Protein AF-A0A5C9EBM7-F1 (afdb_monomer)

Foldseek 3Di:
DWWKAWPPPRDIDDDPDDDCADPPPRDNVTDIDTPPPPD

Radius of gyration: 9.38 Å; Cα contacts (8 Å, |Δi|>4): 65; chains: 1; bounding box: 19×30×14 Å

Sequence (39 aa):
MPHWKCDKCEAEFDLEDIPEECPECETTDGTFSLVDDSN

Solvent-accessible surface area (backbone atoms only — not comparable to full-atom values): 2608 Å² total; per-residue (Å²): 122,52,34,36,29,32,73,83,81,66,50,74,50,76,40,90,61,86,74,70,53,38,90,89,74,71,38,61,88,55,61,69,43,76,57,72,90,80,123

Mean predicted aligned error: 4.69 Å

Nearest PDB structures (foldseek):
  6htj-assembly1_B  TM=6.587E-01  e=2.185E-01  Saccharolobus solfataricus
  4tpu-assembly1_A  TM=7.191E-01  e=8.599E-01  Methanosarcina acetivorans C2A
  5w5y-asse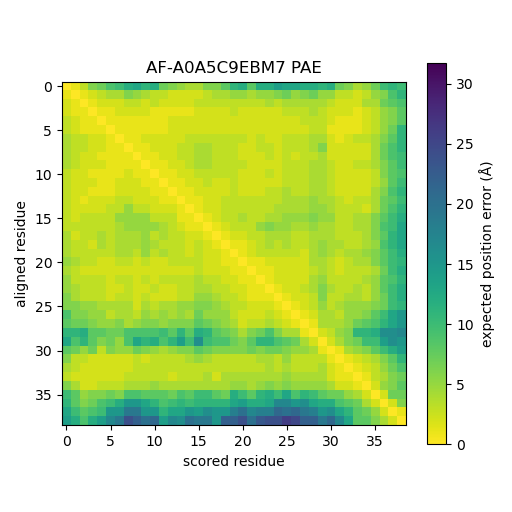mbly1_L  TM=6.525E-01  e=5.446E-01  Saccharomyces cerevisiae S288C
  1b71-assembly1_A  TM=7.762E-01  e=1.547E+00  Nitratidesulfovibrio vulgaris str. Hildenborough
  5xon-assembly1_L  TM=7.134E-01  e=9.179E-01  Komagataella phaffii GS115

pLDDT: mean 84.73, std 10.34, range [47.34, 91.94]

Structure (mmCIF, N/CA/C/O backbone):
data_AF-A0A5C9EBM7-F1
#
_entry.id   AF-A0A5C9EBM7-F1
#
loop_
_atom_site.group_PDB
_atom_site.id
_atom_site.type_symbol
_ato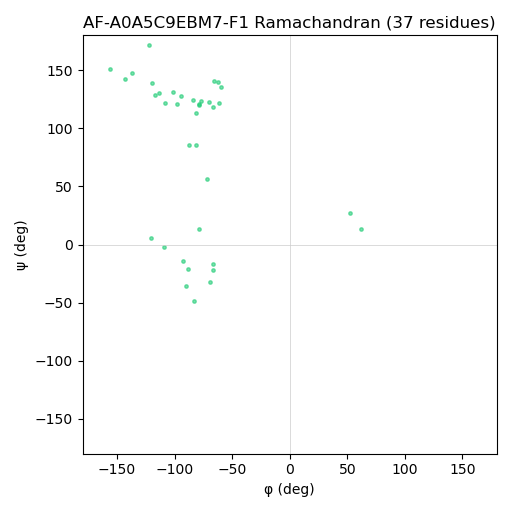m_site.label_atom_id
_atom_site.label_alt_id
_atom_site.label_comp_id
_atom_site.label_asym_id
_atom_site.label_entity_id
_atom_site.label_seq_id
_atom_site.pdbx_PDB_ins_code
_atom_site.Cartn_x
_atom_site.Cartn_y
_atom_site.Cartn_z
_atom_site.occupancy
_atom_site.B_iso_or_equiv
_atom_site.auth_seq_id
_atom_site.auth_comp_id
_atom_site.auth_asym_id
_atom_site.auth_atom_id
_atom_site.pdbx_PDB_model_num
ATOM 1 N N . MET A 1 1 ? 9.293 -8.045 -0.084 1.00 75.75 1 MET A N 1
ATOM 2 C CA . MET A 1 1 ? 8.670 -6.713 -0.171 1.00 75.75 1 MET A CA 1
ATOM 3 C C . MET A 1 1 ? 7.194 -6.904 0.116 1.00 75.75 1 MET A C 1
ATOM 5 O O . MET A 1 1 ? 6.659 -7.871 -0.415 1.00 75.75 1 MET A O 1
ATOM 9 N N . PRO A 1 2 ? 6.591 -6.111 1.016 1.00 86.44 2 PRO A N 1
ATOM 10 C CA . PRO A 1 2 ? 5.151 -6.143 1.227 1.00 86.44 2 PRO A CA 1
ATOM 11 C C . PRO A 1 2 ? 4.412 -5.742 -0.052 1.00 86.44 2 PRO A C 1
ATOM 13 O O . PRO A 1 2 ? 4.833 -4.828 -0.764 1.00 86.44 2 PRO A O 1
ATOM 16 N N . HIS A 1 3 ? 3.320 -6.446 -0.325 1.00 91.88 3 HIS A N 1
ATOM 17 C CA . HIS A 1 3 ? 2.450 -6.172 -1.455 1.00 91.88 3 HIS A CA 1
ATOM 18 C C . HIS A 1 3 ? 1.218 -5.416 -0.962 1.00 91.88 3 HIS A C 1
ATOM 20 O O . HIS A 1 3 ? 0.593 -5.805 0.027 1.00 91.88 3 HIS A O 1
ATOM 26 N N . TRP A 1 4 ? 0.875 -4.325 -1.634 1.00 91.12 4 TRP A N 1
ATOM 27 C CA . TRP A 1 4 ? -0.218 -3.440 -1.257 1.00 91.12 4 TRP A CA 1
ATOM 28 C C . TRP A 1 4 ? -1.254 -3.377 -2.369 1.00 91.12 4 TRP A C 1
ATOM 30 O O . TRP A 1 4 ? -0.914 -3.269 -3.545 1.00 91.12 4 TRP A O 1
ATOM 40 N N . LYS A 1 5 ? -2.529 -3.383 -1.982 1.00 91.94 5 LYS A N 1
ATOM 41 C CA . LYS A 1 5 ? -3.663 -3.130 -2.870 1.00 91.94 5 LYS A CA 1
ATOM 42 C C . LYS A 1 5 ? -4.352 -1.830 -2.474 1.00 91.94 5 LYS A C 1
ATOM 44 O O . LYS A 1 5 ? -4.691 -1.626 -1.309 1.00 91.94 5 LYS A O 1
ATOM 49 N N . CYS A 1 6 ? -4.592 -0.951 -3.442 1.00 91.88 6 CYS A N 1
ATOM 50 C CA . CYS A 1 6 ? -5.435 0.223 -3.248 1.00 91.88 6 CYS A CA 1
ATOM 51 C C . CYS A 1 6 ? -6.912 -0.179 -3.317 1.00 91.88 6 CYS A C 1
ATOM 53 O O . CYS A 1 6 ? -7.377 -0.616 -4.364 1.00 91.88 6 CYS A O 1
ATOM 55 N N . ASP A 1 7 ? -7.690 0.036 -2.256 1.00 89.62 7 ASP A N 1
ATOM 56 C CA . ASP A 1 7 ? -9.121 -0.311 -2.248 1.00 89.62 7 ASP A CA 1
ATOM 57 C C . ASP A 1 7 ? -9.979 0.532 -3.215 1.00 89.62 7 ASP A C 1
ATOM 59 O O . ASP A 1 7 ? -11.101 0.155 -3.546 1.00 89.62 7 ASP A O 1
ATOM 63 N N . LYS A 1 8 ? -9.472 1.676 -3.697 1.00 89.81 8 LYS A N 1
ATOM 64 C CA . LYS A 1 8 ? -10.232 2.588 -4.570 1.00 89.81 8 LYS A CA 1
ATOM 65 C C . LYS A 1 8 ? -10.208 2.185 -6.041 1.00 89.81 8 LYS A C 1
ATOM 67 O O . LYS A 1 8 ? -11.244 2.219 -6.699 1.00 89.81 8 LYS A O 1
ATOM 72 N N . CYS A 1 9 ? -9.023 1.894 -6.571 1.00 91.12 9 CYS A N 1
ATOM 73 C CA . CYS A 1 9 ? -8.833 1.512 -7.973 1.00 91.12 9 CYS A CA 1
ATOM 74 C C . CYS A 1 9 ? -8.461 0.038 -8.143 1.00 91.12 9 CYS A C 1
ATOM 76 O O . CYS A 1 9 ? -8.288 -0.409 -9.271 1.00 91.12 9 CYS A O 1
ATOM 78 N N . GLU A 1 10 ? -8.316 -0.693 -7.036 1.00 91.12 10 GLU A N 1
ATOM 79 C CA . GLU A 1 10 ? -7.902 -2.095 -6.991 1.00 91.12 10 GLU A CA 1
ATOM 80 C C . GLU A 1 10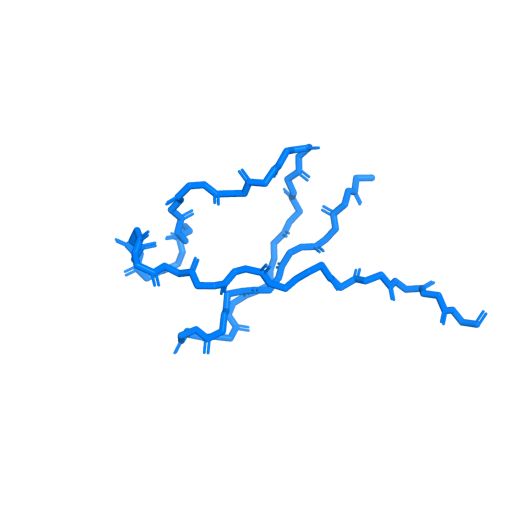 ? -6.500 -2.372 -7.545 1.00 91.12 10 GLU A C 1
ATOM 82 O O . GLU A 1 10 ? -6.146 -3.530 -7.740 1.00 91.12 10 GLU A O 1
ATOM 87 N N . ALA A 1 11 ? -5.693 -1.328 -7.750 1.00 90.69 11 ALA A N 1
ATOM 88 C CA . ALA A 1 11 ? -4.310 -1.461 -8.180 1.00 90.69 11 ALA A CA 1
ATOM 89 C C . ALA A 1 11 ? -3.452 -2.151 -7.118 1.00 90.69 11 ALA A C 1
ATOM 91 O O . ALA A 1 11 ? -3.568 -1.856 -5.927 1.00 90.69 11 ALA A O 1
ATOM 92 N N . GLU A 1 12 ? -2.556 -3.005 -7.591 1.00 91.94 12 GLU A N 1
ATOM 93 C CA . GLU A 1 12 ? -1.669 -3.867 -6.817 1.00 91.94 12 GLU A CA 1
ATOM 94 C C . GLU A 1 12 ? -0.212 -3.473 -7.087 1.00 91.94 12 GLU A C 1
ATOM 96 O O . GLU A 1 12 ? 0.186 -3.313 -8.244 1.00 91.94 12 GLU A O 1
ATOM 101 N N . PHE A 1 13 ? 0.572 -3.245 -6.033 1.00 90.06 13 PHE A N 1
ATOM 102 C CA . PHE A 1 13 ? 1.944 -2.750 -6.144 1.00 90.06 13 PHE A CA 1
ATOM 103 C C . PHE A 1 13 ? 2.798 -3.106 -4.922 1.00 90.06 13 PHE A C 1
ATOM 105 O O . PHE A 1 13 ? 2.315 -3.212 -3.797 1.00 90.06 13 PHE A O 1
ATOM 112 N N . ASP A 1 14 ? 4.103 -3.256 -5.145 1.00 91.50 14 ASP A N 1
ATOM 113 C CA . ASP A 1 14 ? 5.073 -3.619 -4.114 1.00 91.50 14 ASP A CA 1
ATOM 114 C C . ASP A 1 14 ? 5.791 -2.375 -3.576 1.00 91.50 14 ASP A C 1
ATOM 116 O O . ASP A 1 14 ? 6.467 -1.662 -4.321 1.00 91.50 14 ASP A O 1
ATOM 120 N N . LEU A 1 15 ? 5.683 -2.127 -2.271 1.00 88.44 15 LEU A N 1
ATOM 121 C CA . LEU A 1 15 ? 6.369 -1.029 -1.584 1.00 88.44 15 LEU A CA 1
ATOM 122 C C . LEU A 1 15 ? 6.939 -1.517 -0.260 1.00 88.44 15 LEU A C 1
ATOM 124 O O . LEU A 1 15 ? 6.369 -2.391 0.384 1.00 88.44 15 LEU A O 1
ATOM 128 N N . GLU A 1 16 ? 8.074 -0.952 0.148 1.00 88.62 16 GLU A N 1
ATOM 129 C CA . GLU A 1 16 ? 8.729 -1.315 1.412 1.00 88.62 16 GLU A CA 1
ATOM 130 C C . GLU A 1 16 ? 7.929 -0.857 2.641 1.00 88.62 16 GLU A C 1
ATOM 132 O O . GLU A 1 16 ? 7.902 -1.571 3.643 1.00 88.62 16 GLU A O 1
ATOM 137 N N . ASP A 1 17 ? 7.228 0.272 2.526 1.00 87.38 17 ASP A N 1
ATOM 138 C CA . ASP A 1 17 ? 6.413 0.890 3.573 1.00 87.38 17 ASP A CA 1
ATOM 139 C C . ASP A 1 17 ? 4.951 1.058 3.129 1.00 87.38 17 ASP A C 1
ATOM 141 O O . ASP A 1 17 ? 4.603 0.831 1.967 1.00 87.38 17 ASP A O 1
ATOM 145 N N . ILE A 1 18 ? 4.089 1.457 4.071 1.00 85.50 18 ILE A N 1
ATOM 146 C CA . ILE A 1 18 ? 2.680 1.756 3.792 1.00 85.50 18 ILE A CA 1
ATOM 147 C C . ILE A 1 18 ? 2.607 2.929 2.798 1.00 85.50 18 ILE A C 1
ATOM 149 O O . ILE A 1 18 ? 3.124 4.003 3.112 1.00 85.50 18 ILE A O 1
ATOM 153 N N . PRO A 1 19 ? 1.970 2.769 1.625 1.00 86.12 19 PRO A N 1
ATOM 154 C CA . PRO A 1 19 ? 1.758 3.870 0.686 1.00 86.12 19 PRO A CA 1
ATOM 155 C C . PRO A 1 19 ? 0.946 5.013 1.309 1.00 86.12 19 PRO A C 1
ATOM 157 O O . PRO A 1 19 ? -0.088 4.782 1.930 1.00 86.12 19 PRO A O 1
ATOM 160 N N . GLU A 1 20 ? 1.383 6.255 1.088 1.00 89.44 20 GLU A N 1
ATOM 161 C CA . GLU A 1 20 ? 0.594 7.465 1.389 1.00 89.44 20 GLU A CA 1
ATOM 162 C C . GLU A 1 20 ? -0.297 7.881 0.202 1.00 89.44 20 GLU A C 1
ATOM 164 O O . GLU A 1 20 ? -1.296 8.578 0.375 1.00 89.44 20 GLU A O 1
ATOM 169 N N . GLU A 1 21 ? 0.045 7.435 -1.010 1.00 91.50 21 GLU A N 1
ATOM 170 C CA . GLU A 1 21 ? -0.661 7.733 -2.255 1.00 91.50 21 GLU A CA 1
ATOM 171 C C . GLU A 1 21 ? -0.659 6.507 -3.177 1.00 91.50 21 GLU A C 1
ATOM 173 O O . GLU A 1 21 ? 0.326 5.769 -3.252 1.00 91.50 21 GLU A O 1
ATOM 178 N N . CYS A 1 22 ? -1.766 6.272 -3.885 1.00 90.44 22 CYS A N 1
ATOM 179 C CA . CYS A 1 22 ? -1.823 5.220 -4.894 1.00 90.44 22 CYS A CA 1
ATOM 180 C C . CYS A 1 22 ? -1.111 5.663 -6.184 1.00 90.44 22 CYS A C 1
ATOM 182 O O . CYS A 1 22 ? -1.566 6.627 -6.795 1.00 90.44 22 CYS A O 1
ATOM 184 N N . PRO A 1 23 ? -0.100 4.928 -6.678 1.00 88.06 23 PRO A N 1
ATOM 185 C CA . PRO A 1 23 ? 0.630 5.301 -7.891 1.00 88.06 23 PRO A CA 1
ATOM 186 C C . PRO A 1 23 ? -0.213 5.243 -9.178 1.00 88.06 23 PRO A C 1
ATOM 188 O O . PRO A 1 23 ? 0.130 5.902 -10.152 1.00 88.06 23 PRO A O 1
ATOM 191 N N . GLU A 1 24 ? -1.315 4.484 -9.195 1.00 90.38 24 GLU A N 1
ATOM 192 C CA . GLU A 1 24 ? -2.157 4.325 -10.393 1.00 90.38 24 GLU A CA 1
ATOM 193 C C . GLU A 1 24 ? -3.281 5.363 -10.497 1.00 90.38 24 GLU A C 1
ATOM 195 O O . GLU A 1 24 ? -3.650 5.776 -11.593 1.00 90.38 24 GLU A O 1
ATOM 200 N N . CYS A 1 25 ? -3.873 5.766 -9.368 1.00 89.38 25 CYS A N 1
ATOM 201 C CA . CYS A 1 25 ? -5.011 6.693 -9.358 1.00 89.38 25 CYS A CA 1
ATOM 202 C C . CYS A 1 25 ? -4.764 7.984 -8.571 1.00 89.38 25 CYS A C 1
ATOM 204 O O . CYS A 1 25 ? -5.705 8.758 -8.384 1.00 89.38 25 CYS A O 1
ATOM 206 N N . GLU A 1 26 ? -3.532 8.181 -8.086 1.00 87.81 26 GLU A N 1
ATOM 207 C CA . GLU A 1 26 ? -3.052 9.361 -7.347 1.00 87.81 26 GLU A CA 1
ATOM 208 C C . GLU A 1 26 ? -3.956 9.719 -6.153 1.00 87.81 26 GLU A C 1
ATOM 210 O O . GLU A 1 26 ? -4.098 10.870 -5.742 1.00 87.81 26 GLU A O 1
ATOM 215 N N . THR A 1 27 ? -4.642 8.714 -5.595 1.00 85.50 27 THR A N 1
ATOM 216 C CA . THR A 1 27 ? -5.512 8.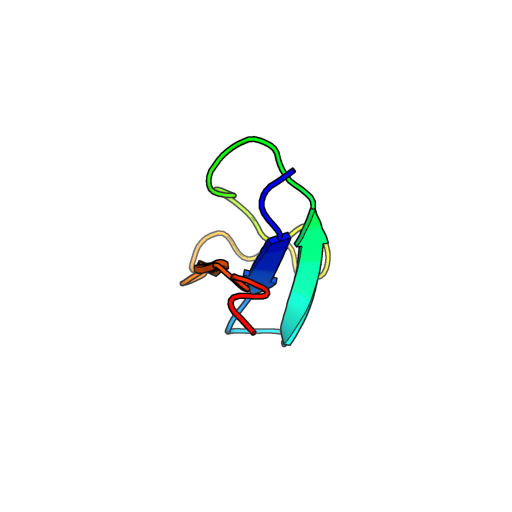913 -4.440 1.00 85.50 27 THR A CA 1
ATOM 217 C C . THR A 1 27 ? -4.676 8.864 -3.169 1.00 85.50 27 THR A C 1
ATOM 219 O O . THR A 1 27 ? -4.011 7.868 -2.895 1.00 85.50 27 THR A O 1
ATOM 222 N N . THR A 1 28 ? -4.767 9.917 -2.367 1.00 82.88 28 THR A N 1
ATOM 223 C CA . THR A 1 28 ? -4.208 9.988 -1.004 1.00 82.88 28 THR A CA 1
ATOM 224 C C . THR A 1 28 ? -5.222 9.570 0.062 1.00 82.88 28 THR A C 1
ATOM 226 O O . THR A 1 28 ? -4.875 9.261 1.193 1.00 82.88 28 THR A O 1
ATOM 229 N N . ASP A 1 29 ? -6.498 9.493 -0.322 1.00 70.44 29 ASP A N 1
ATOM 230 C CA . ASP A 1 29 ? -7.626 9.056 0.515 1.00 70.44 29 ASP A CA 1
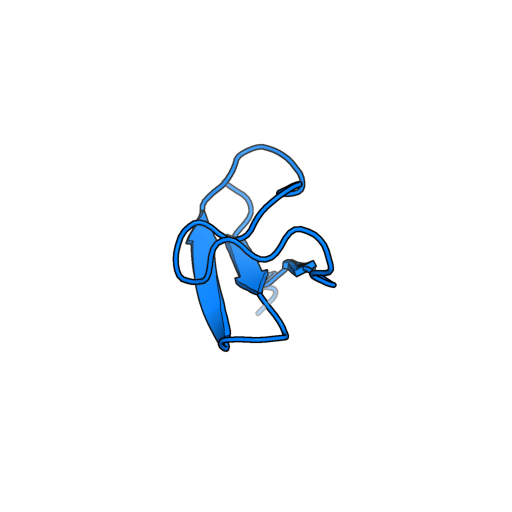ATOM 231 C C . ASP A 1 29 ? -7.707 7.517 0.656 1.00 70.44 29 ASP A C 1
ATOM 233 O O . ASP A 1 29 ? -8.740 6.950 1.008 1.00 70.44 29 ASP A O 1
ATOM 237 N N . GLY A 1 30 ? -6.644 6.809 0.266 1.00 63.16 30 GLY A N 1
ATOM 238 C CA . GLY A 1 30 ? -6.654 5.364 0.086 1.00 63.16 30 GLY A CA 1
ATOM 239 C C . GLY A 1 30 ? -6.558 4.615 1.406 1.00 63.16 30 GLY A C 1
ATOM 240 O O . GLY A 1 30 ? -5.568 4.718 2.120 1.00 63.16 30 GLY A O 1
ATOM 241 N N . THR A 1 31 ? -7.554 3.781 1.699 1.00 79.50 31 THR A N 1
ATOM 242 C CA . THR A 1 31 ? -7.290 2.605 2.533 1.00 79.50 31 THR A CA 1
ATOM 243 C C . THR A 1 31 ? -6.448 1.654 1.683 1.00 79.50 31 THR A C 1
ATOM 245 O O . THR A 1 31 ? -6.834 1.329 0.557 1.00 79.50 31 THR A O 1
ATOM 248 N N . PHE A 1 32 ? -5.266 1.289 2.177 1.00 88.25 32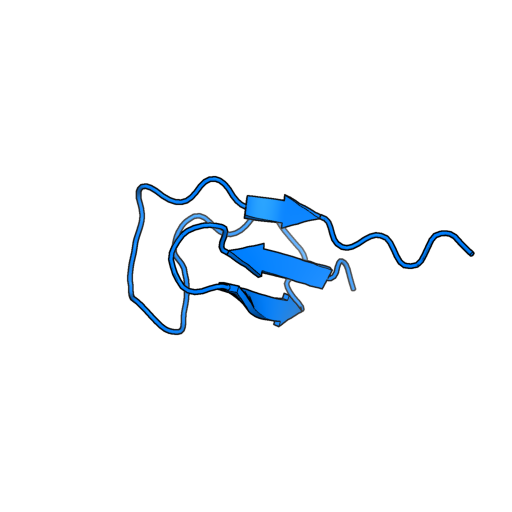 PHE A N 1
ATOM 249 C CA . PHE A 1 32 ? -4.366 0.359 1.505 1.00 88.25 32 PHE A CA 1
ATOM 250 C C . PHE A 1 32 ? -4.356 -0.952 2.271 1.00 88.25 32 PHE A C 1
ATOM 252 O O . PHE A 1 32 ? -4.049 -0.990 3.464 1.00 88.25 32 PHE A O 1
ATOM 259 N N . SER A 1 33 ? -4.713 -2.020 1.574 1.00 90.25 33 SER A N 1
ATOM 260 C CA . SER A 1 33 ? -4.768 -3.359 2.137 1.00 90.25 33 SER A CA 1
ATOM 261 C C . SER A 1 33 ? -3.449 -4.075 1.864 1.00 90.25 33 SER A C 1
ATOM 263 O O . SER A 1 33 ? -2.996 -4.129 0.721 1.00 90.25 33 SER A O 1
ATOM 265 N N . LEU A 1 34 ? -2.829 -4.627 2.910 1.00 89.50 34 LEU A N 1
ATOM 266 C CA . LEU A 1 34 ? -1.714 -5.560 2.754 1.00 89.50 34 LEU A CA 1
ATOM 267 C C . LEU A 1 34 ? -2.242 -6.839 2.113 1.00 89.50 34 LEU A C 1
ATOM 269 O O . LEU A 1 34 ? -3.095 -7.523 2.681 1.00 89.50 34 LEU A O 1
ATOM 273 N N . VAL A 1 35 ? -1.719 -7.155 0.937 1.00 88.88 35 VAL A N 1
ATOM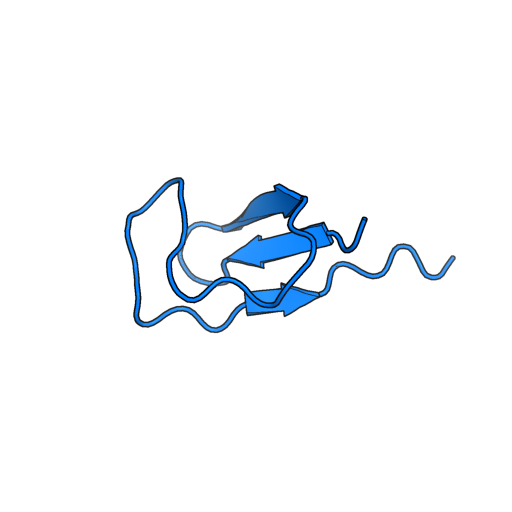 274 C CA . VAL A 1 35 ? -1.905 -8.452 0.298 1.00 88.88 35 VAL A CA 1
ATOM 275 C C . VAL A 1 35 ? -0.801 -9.346 0.838 1.00 88.88 35 VAL A C 1
ATOM 277 O O . VAL A 1 35 ? 0.299 -9.431 0.299 1.00 88.88 35 VAL A O 1
ATOM 280 N N . ASP A 1 36 ? -1.070 -9.950 1.988 1.00 77.56 36 ASP A N 1
ATOM 281 C CA . ASP A 1 36 ? -0.185 -10.961 2.544 1.00 77.56 36 ASP A CA 1
ATOM 282 C C . ASP A 1 36 ? -0.500 -12.287 1.839 1.00 77.56 36 ASP A C 1
ATOM 284 O O . ASP A 1 36 ? -1.601 -12.823 1.990 1.00 77.56 36 ASP A O 1
ATOM 288 N N . ASP A 1 3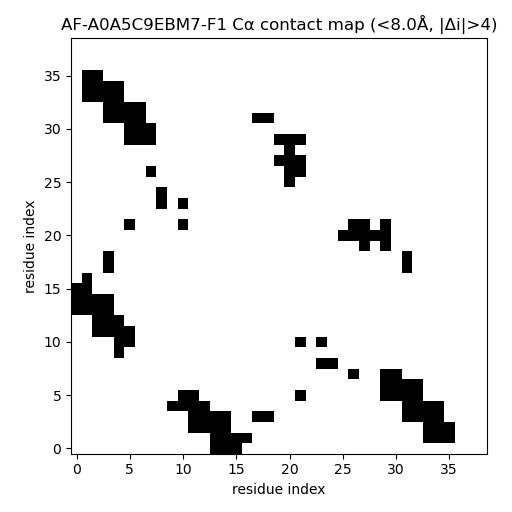7 ? 0.444 -12.810 1.047 1.00 67.81 37 ASP A N 1
ATOM 289 C CA . ASP A 1 37 ? 0.389 -14.167 0.475 1.00 67.81 37 ASP A CA 1
ATOM 290 C C . ASP A 1 37 ? 0.638 -15.195 1.598 1.00 67.81 37 ASP A C 1
ATOM 292 O O . ASP A 1 37 ? 1.590 -15.971 1.599 1.00 67.81 37 ASP A O 1
ATOM 296 N N . SER A 1 38 ? -0.184 -15.142 2.644 1.00 55.34 38 SER A N 1
ATOM 297 C CA . SER A 1 38 ? -0.226 -16.148 3.696 1.00 55.34 38 SER A CA 1
ATOM 298 C C . SER A 1 38 ? -1.081 -17.305 3.186 1.00 55.34 38 SER A C 1
ATOM 300 O O . SER A 1 38 ? -2.295 -17.339 3.389 1.00 55.34 38 SER A O 1
ATOM 302 N N . ASN A 1 39 ? -0.430 -18.216 2.460 1.00 47.34 39 ASN A N 1
ATOM 303 C CA . ASN A 1 39 ? -0.964 -19.534 2.103 1.00 47.34 39 ASN A CA 1
AT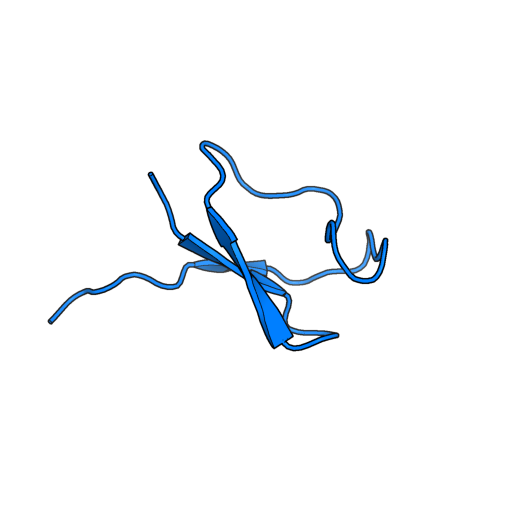OM 304 C C . ASN A 1 39 ? -1.091 -20.430 3.344 1.00 47.34 39 ASN A C 1
ATOM 306 O O . ASN A 1 39 ? -0.088 -20.538 4.091 1.00 47.34 39 ASN A O 1
#

Secondary structure (DSSP, 8-state):
--EEEETTT--EEE-SS--SS-TTT--SS--EEEE----